Protein AF-Q1R2S1-F1 (afdb_monomer_lite)

pLDDT: mean 85.12, std 13.32, ran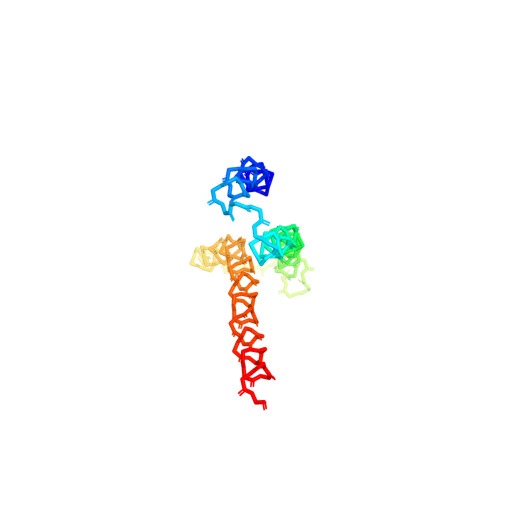ge [47.31, 96.19]

Secondary structure (DSSP, 8-state):
--HHHHHHHHHHHHHHHHHHTTT-HHHHHHHHHHHHHHHTHHHHHHHHHHHHHHHHHHHHSSTT--S--TT-S--HHHHHHHHHHHHHHHHHHHHHHHHHHHHHHHHHHHHHHHHHH-

Radius of gyration: 21.97 Å; chains: 1; bounding box: 51×34×59 Å

Sequence (118 aa):
MVQAQLQIALVICIPLITLCSAWDVKVVMTLTFVQFALFFLTFWWELARWLDSWLLDVLYNSDTHSSWNLAGIQNTQDDVIINLVMRLMFLVLPTFWLGAMTWAGVRVGVALNGALAG

InterPro domains:
  IPR012931 TraG, N-terminal, Proteobacteria [PF07916] (1-118)

Organism: Escherichia coli (strain UTI89 / UPEC) (NCBI:txid364106)

Structure (mmCIF, N/CA/C/O backbone):
data_AF-Q1R2S1-F1
#
_entry.id   AF-Q1R2S1-F1
#
loop_
_atom_site.group_PDB
_atom_site.id
_atom_site.type_symbol
_atom_site.label_atom_id
_atom_site.label_alt_id
_atom_site.label_comp_id
_atom_site.label_asym_id
_atom_site.label_entity_id
_atom_site.label_seq_id
_atom_site.pdbx_PDB_ins_code
_atom_site.Cartn_x
_atom_site.Cartn_y
_atom_site.Cartn_z
_atom_site.occupancy
_atom_site.B_iso_or_equiv
_atom_site.auth_seq_id
_atom_site.auth_comp_id
_atom_site.auth_asym_id
_atom_site.auth_atom_id
_atom_site.pdbx_PDB_model_num
ATOM 1 N N . MET A 1 1 ? 4.979 10.705 -6.058 1.00 79.81 1 MET A N 1
ATOM 2 C CA . MET A 1 1 ? 3.832 11.441 -6.637 1.00 79.81 1 MET A CA 1
ATOM 3 C C . MET A 1 1 ? 2.537 10.632 -6.710 1.00 79.81 1 MET A C 1
ATOM 5 O O . MET A 1 1 ? 1.577 11.166 -7.224 1.00 79.81 1 MET A O 1
ATOM 9 N N . VAL A 1 2 ? 2.473 9.376 -6.258 1.00 87.31 2 VAL A N 1
ATOM 10 C CA . VAL A 1 2 ? 1.187 8.675 -6.039 1.00 87.31 2 VAL A CA 1
ATOM 11 C C . VAL A 1 2 ? 0.992 8.414 -4.546 1.00 87.31 2 VAL A C 1
ATOM 13 O O . VAL A 1 2 ? -0.108 8.566 -4.030 1.00 87.31 2 VAL A O 1
ATOM 16 N N . GLN A 1 3 ? 2.089 8.151 -3.825 1.00 91.81 3 GLN A N 1
ATOM 17 C CA . GLN A 1 3 ? 2.070 7.992 -2.372 1.00 91.81 3 GLN A CA 1
ATOM 18 C C . GLN A 1 3 ? 1.416 9.155 -1.627 1.00 91.81 3 GLN A C 1
ATOM 20 O O . GLN A 1 3 ? 0.536 8.950 -0.801 1.00 91.81 3 GLN A O 1
ATOM 25 N N . ALA A 1 4 ? 1.871 10.378 -1.904 1.00 91.94 4 ALA A N 1
ATOM 26 C CA . ALA A 1 4 ? 1.403 11.557 -1.189 1.00 91.94 4 ALA A CA 1
ATOM 27 C C . ALA A 1 4 ? -0.102 11.763 -1.410 1.00 91.94 4 ALA A C 1
ATOM 29 O O . ALA A 1 4 ? -0.817 12.110 -0.483 1.00 91.94 4 ALA A O 1
ATOM 30 N N . GLN A 1 5 ? -0.599 11.469 -2.611 1.00 92.75 5 GLN A N 1
ATOM 31 C CA . GLN A 1 5 ? -2.008 11.548 -2.970 1.00 92.75 5 GLN A CA 1
ATOM 32 C C . GLN A 1 5 ? -2.831 10.508 -2.211 1.00 92.75 5 GLN A C 1
ATOM 34 O O . GLN A 1 5 ? -3.879 10.856 -1.677 1.00 92.75 5 GLN A O 1
ATOM 39 N N . LEU A 1 6 ? -2.342 9.268 -2.098 1.00 93.25 6 LEU A N 1
ATOM 40 C CA . LEU A 1 6 ? -2.989 8.234 -1.282 1.00 93.25 6 LEU A CA 1
ATOM 41 C C . LEU A 1 6 ? -3.029 8.623 0.202 1.00 93.25 6 LEU A C 1
ATOM 43 O O . LEU A 1 6 ? -4.054 8.453 0.856 1.00 93.25 6 LEU A O 1
ATOM 47 N N . GLN A 1 7 ? -1.940 9.186 0.728 1.00 94.31 7 GLN A N 1
ATOM 48 C CA . GLN A 1 7 ? -1.867 9.622 2.123 1.00 94.31 7 GLN A CA 1
ATOM 49 C C . GLN A 1 7 ? -2.769 10.824 2.401 1.00 94.31 7 GLN A C 1
ATOM 51 O O . GLN A 1 7 ? -3.481 10.821 3.397 1.00 94.31 7 GLN A O 1
ATOM 56 N N . ILE A 1 8 ? -2.791 11.824 1.518 1.00 96.19 8 ILE A N 1
ATOM 57 C CA . ILE A 1 8 ? -3.678 12.986 1.647 1.00 96.19 8 ILE A CA 1
ATOM 58 C C . ILE A 1 8 ? -5.143 12.545 1.566 1.00 96.19 8 ILE A C 1
ATOM 60 O O . ILE A 1 8 ? -5.945 12.972 2.394 1.00 96.19 8 ILE A O 1
ATOM 64 N N . ALA A 1 9 ? -5.489 11.659 0.627 1.00 94.94 9 ALA A N 1
ATOM 65 C CA . ALA A 1 9 ? -6.838 11.107 0.527 1.00 94.94 9 ALA A CA 1
ATOM 66 C C . ALA A 1 9 ? -7.252 10.404 1.828 1.00 94.94 9 ALA A C 1
ATOM 68 O O . ALA A 1 9 ? -8.321 10.690 2.362 1.00 94.94 9 ALA A O 1
ATOM 69 N N . LEU A 1 10 ? -6.382 9.554 2.388 1.00 94.88 10 LEU A N 1
ATOM 70 C CA . LEU A 1 10 ? -6.663 8.878 3.653 1.00 94.88 10 LEU A CA 1
ATOM 71 C C . LEU A 1 10 ? -6.820 9.875 4.807 1.00 94.88 10 LEU A C 1
ATOM 73 O O . LEU A 1 10 ? -7.799 9.792 5.540 1.00 94.88 10 LEU A O 1
ATOM 77 N N . VAL A 1 11 ? -5.912 10.846 4.939 1.00 95.31 11 VAL A N 1
ATOM 78 C CA . VAL A 1 11 ? -5.951 11.855 6.011 1.00 95.31 11 VAL A CA 1
ATOM 79 C C . VAL A 1 11 ? -7.243 12.674 5.976 1.00 95.31 11 VAL A C 1
ATOM 81 O O . VAL A 1 11 ? -7.815 12.943 7.030 1.00 95.31 11 VAL A O 1
ATOM 84 N N . ILE A 1 12 ? -7.746 13.018 4.786 1.00 95.69 12 ILE A N 1
ATOM 85 C CA . ILE A 1 12 ? -9.038 13.705 4.627 1.00 95.69 12 ILE A CA 1
ATOM 86 C C . ILE A 1 12 ? -10.209 12.781 5.005 1.00 95.69 12 ILE A C 1
ATOM 88 O O . ILE A 1 12 ? -11.189 13.236 5.595 1.00 95.69 12 ILE A O 1
ATOM 92 N N . CYS A 1 13 ? -10.117 11.483 4.709 1.00 94.56 13 CYS A N 1
ATOM 93 C CA . CYS A 1 13 ? -11.154 10.509 5.049 1.00 94.56 13 CYS A CA 1
ATOM 94 C C . CYS A 1 13 ? -11.209 10.154 6.543 1.00 94.56 13 CYS A C 1
ATOM 96 O O . CYS A 1 13 ? -12.292 9.826 7.021 1.00 94.56 13 CYS A O 1
ATOM 98 N N . ILE A 1 14 ? -10.100 10.233 7.290 1.00 94.88 14 ILE A N 1
ATOM 99 C CA . ILE A 1 14 ? -10.057 9.891 8.726 1.00 94.88 14 ILE A CA 1
ATOM 100 C C . ILE A 1 14 ? -11.181 10.575 9.526 1.00 94.88 14 ILE A C 1
ATOM 102 O O . ILE A 1 14 ? -11.979 9.845 10.113 1.00 94.88 14 ILE A O 1
ATOM 106 N N . PRO A 1 15 ? -11.314 11.920 9.548 1.00 93.62 15 PRO A N 1
ATOM 107 C CA . PRO A 1 15 ? -12.356 12.574 10.339 1.00 93.62 15 PRO A CA 1
ATOM 108 C C . PRO A 1 15 ? -13.772 12.213 9.875 1.00 93.62 15 PRO A C 1
ATOM 110 O O . PRO A 1 15 ? -14.673 12.092 10.698 1.00 93.62 15 PRO A O 1
ATOM 113 N N . LEU A 1 16 ? -13.988 12.005 8.572 1.00 94.50 16 LEU A N 1
ATOM 114 C CA . LEU A 1 16 ? -15.295 11.598 8.047 1.00 94.50 16 LEU A CA 1
ATOM 115 C C . LEU A 1 16 ? -15.680 10.203 8.553 1.00 94.50 16 LEU A C 1
ATOM 117 O O . LEU A 1 16 ? -16.797 9.996 9.022 1.00 94.50 16 LEU A O 1
ATOM 121 N N . ILE A 1 17 ? -14.740 9.259 8.509 1.00 94.50 17 ILE A N 1
ATOM 122 C CA . ILE A 1 17 ? -14.966 7.877 8.937 1.00 94.50 17 ILE A CA 1
ATOM 123 C C . ILE A 1 17 ? -15.154 7.807 10.456 1.00 94.50 17 ILE A C 1
ATOM 125 O O . ILE A 1 17 ? -16.064 7.120 10.920 1.00 94.50 17 ILE A O 1
ATOM 129 N N . THR A 1 18 ? -14.353 8.531 11.244 1.00 93.81 18 THR A N 1
ATOM 130 C CA . THR A 1 18 ? -14.496 8.520 12.709 1.00 93.81 18 THR A CA 1
ATOM 131 C C . THR A 1 18 ? -15.808 9.152 13.173 1.00 93.81 18 THR A C 1
ATOM 133 O O . THR A 1 18 ? -16.432 8.622 14.095 1.00 93.81 18 THR A O 1
ATOM 136 N N . LEU A 1 19 ? -16.271 10.220 12.509 1.00 95.12 19 LEU A N 1
ATOM 137 C CA . LEU A 1 19 ? -17.574 10.836 12.780 1.00 95.12 19 LEU A CA 1
ATOM 138 C C . LEU A 1 19 ? -18.735 9.903 12.412 1.00 95.12 19 LEU A C 1
ATOM 140 O O . LEU A 1 19 ? -19.617 9.678 13.240 1.00 95.12 19 LEU A O 1
ATOM 144 N N . CYS A 1 20 ? -18.723 9.313 11.211 1.00 93.69 20 CYS A N 1
ATOM 145 C CA . CYS A 1 20 ? -19.757 8.362 10.784 1.00 93.69 2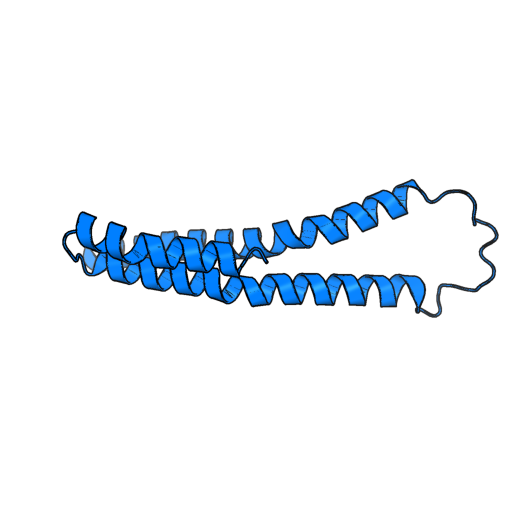0 CYS A CA 1
ATOM 146 C C . CYS A 1 20 ? -19.790 7.090 11.646 1.00 93.69 20 CYS A C 1
ATOM 148 O O . CYS A 1 20 ? -20.841 6.472 11.786 1.00 93.69 20 CYS A O 1
ATOM 150 N N . SER A 1 21 ? -18.658 6.714 12.242 1.00 92.38 21 SER A N 1
ATOM 151 C CA . SER A 1 21 ? -18.529 5.557 13.128 1.00 92.38 21 SER A CA 1
ATOM 152 C C . SER A 1 21 ? -18.868 5.847 14.599 1.00 92.38 21 SER A C 1
ATOM 154 O O . SER A 1 21 ? -18.681 4.965 15.437 1.00 92.38 21 SER A O 1
ATOM 156 N N . ALA A 1 22 ? -19.307 7.064 14.944 1.00 94.19 22 ALA A N 1
ATOM 157 C CA . ALA A 1 22 ? -19.565 7.482 16.327 1.00 94.19 22 ALA A CA 1
ATOM 158 C C . ALA A 1 22 ? -18.391 7.197 17.292 1.00 94.19 22 ALA A C 1
ATOM 160 O O . ALA A 1 22 ? -18.606 6.844 18.449 1.00 94.19 22 ALA A O 1
ATOM 161 N N . TRP A 1 23 ? -17.148 7.363 16.816 1.00 90.62 23 TRP A N 1
ATOM 162 C CA . TRP A 1 23 ? -15.918 7.130 17.590 1.00 90.62 23 TRP A CA 1
ATOM 163 C C . TRP A 1 23 ? -15.701 5.687 18.084 1.00 90.62 23 TRP A C 1
ATOM 165 O O . TRP A 1 23 ? -15.032 5.479 19.097 1.00 90.62 23 TRP A O 1
ATOM 175 N N . ASP A 1 24 ? -16.204 4.677 17.364 1.00 93.56 24 ASP A N 1
ATOM 176 C CA . ASP A 1 24 ? -15.892 3.275 17.676 1.00 93.56 24 ASP A CA 1
ATOM 177 C C . ASP A 1 24 ? -14.374 3.008 17.607 1.00 93.56 24 ASP A C 1
ATOM 179 O O . ASP A 1 24 ? -13.714 3.196 16.577 1.00 93.56 24 ASP A O 1
ATOM 183 N N . VAL A 1 25 ? -13.824 2.513 18.718 1.00 90.56 25 VAL A N 1
ATOM 184 C CA . VAL A 1 25 ? -12.411 2.144 18.871 1.00 90.56 25 VAL A CA 1
ATOM 185 C C . VAL A 1 25 ? -11.998 1.100 17.836 1.00 90.56 25 VAL A C 1
ATOM 187 O O . VAL A 1 25 ? -10.876 1.157 17.332 1.00 90.56 25 VAL A O 1
ATOM 190 N N . LYS A 1 26 ? -12.894 0.175 17.462 1.00 89.75 26 LYS A N 1
ATOM 191 C CA . LYS A 1 26 ? -12.599 -0.830 16.430 1.00 89.75 26 LYS A CA 1
ATOM 192 C C . LYS A 1 26 ? -12.258 -0.161 15.104 1.00 89.75 26 LYS A C 1
ATOM 194 O O . LYS A 1 26 ? -11.258 -0.513 14.483 1.00 89.75 26 LYS A O 1
ATOM 199 N N . VAL A 1 27 ? -13.038 0.838 14.700 1.00 92.38 27 VAL A N 1
ATOM 200 C CA . VAL A 1 27 ? -12.825 1.555 13.439 1.00 92.38 27 VAL A CA 1
ATOM 201 C C . VAL A 1 27 ? -11.551 2.390 13.494 1.00 92.38 27 VAL A C 1
ATOM 203 O O . VAL A 1 27 ? -10.746 2.327 12.564 1.00 92.38 27 VAL A O 1
ATOM 206 N N . VAL A 1 28 ? -11.289 3.081 14.605 1.00 93.31 28 VAL A N 1
ATOM 207 C CA . VAL A 1 28 ? -10.031 3.825 14.793 1.00 93.31 28 VAL A CA 1
ATOM 208 C C . VAL A 1 28 ? -8.816 2.898 14.678 1.00 93.31 28 VAL A C 1
ATOM 210 O O . VAL A 1 28 ? -7.860 3.229 13.979 1.00 93.31 28 VAL A O 1
ATOM 213 N N . MET A 1 29 ? -8.870 1.707 15.280 1.00 91.25 29 MET A N 1
ATOM 214 C CA . MET A 1 29 ? -7.804 0.708 15.157 1.00 91.25 29 MET A CA 1
ATOM 215 C C . MET A 1 29 ? -7.649 0.202 13.720 1.00 91.25 29 MET A C 1
ATOM 217 O O . MET A 1 29 ? -6.530 0.059 13.238 1.00 91.25 29 MET A O 1
ATOM 221 N N . THR A 1 30 ? -8.737 -0.032 12.981 1.00 91.06 30 THR A N 1
ATOM 222 C CA . THR A 1 30 ? -8.604 -0.413 11.562 1.00 91.06 30 THR A CA 1
ATOM 223 C C . THR A 1 30 ? -7.944 0.686 10.729 1.00 91.06 30 THR A C 1
ATOM 225 O O . THR A 1 30 ? -7.097 0.387 9.889 1.00 91.06 30 THR A O 1
ATOM 228 N N . LEU A 1 31 ? -8.254 1.960 10.998 1.00 94.12 31 LEU A N 1
ATOM 229 C CA . LEU A 1 31 ? -7.658 3.094 10.293 1.00 94.12 31 LEU A CA 1
ATOM 230 C C . LEU A 1 31 ? -6.152 3.210 10.543 1.00 94.12 31 LEU A C 1
ATOM 232 O O . LEU A 1 31 ? -5.416 3.517 9.607 1.00 94.12 31 LEU A O 1
ATOM 236 N N . THR A 1 32 ? -5.665 2.923 11.755 1.00 92.56 32 THR A N 1
ATOM 237 C CA . THR A 1 32 ? -4.218 2.939 12.031 1.00 92.56 32 THR A CA 1
ATOM 238 C C . THR A 1 32 ? -3.485 1.829 11.279 1.00 92.56 32 THR A C 1
ATOM 240 O O . THR A 1 32 ? -2.415 2.083 10.724 1.00 92.56 32 THR A O 1
ATOM 243 N N . PHE A 1 33 ? -4.075 0.634 11.162 1.00 92.44 33 PHE A N 1
ATOM 244 C CA . PHE A 1 33 ? -3.517 -0.442 10.335 1.00 92.44 33 PHE A CA 1
ATOM 245 C C . PHE A 1 33 ? -3.517 -0.100 8.842 1.00 92.44 33 PHE A C 1
ATOM 247 O O . PHE A 1 33 ? -2.524 -0.353 8.159 1.00 92.44 33 PHE A O 1
ATOM 254 N N . VAL A 1 34 ? -4.586 0.518 8.334 1.00 94.31 34 VAL A N 1
ATOM 255 C CA . VAL A 1 34 ? -4.640 0.999 6.943 1.00 94.31 34 VAL A CA 1
ATOM 256 C C . VAL A 1 34 ? -3.573 2.068 6.703 1.00 94.31 34 VAL A C 1
ATOM 258 O O . VAL A 1 34 ? -2.830 1.991 5.724 1.00 94.31 34 VAL A O 1
ATOM 261 N N . GLN A 1 35 ? -3.436 3.029 7.618 1.00 94.12 35 GLN A N 1
ATOM 262 C CA . GLN A 1 35 ? -2.418 4.073 7.547 1.00 94.12 35 GLN A CA 1
ATOM 263 C C . GLN A 1 35 ? -1.005 3.476 7.536 1.00 94.12 35 GLN A C 1
ATOM 265 O O . GLN A 1 35 ? -0.178 3.874 6.715 1.00 94.12 35 GLN A O 1
ATOM 270 N N . PHE A 1 36 ? -0.733 2.493 8.397 1.00 93.69 36 PHE A N 1
ATOM 271 C CA . PHE A 1 36 ? 0.533 1.761 8.419 1.00 93.69 36 PHE A CA 1
ATOM 272 C C . PHE A 1 36 ? 0.808 1.043 7.090 1.00 93.69 36 PHE A C 1
ATOM 274 O O . PHE A 1 36 ? 1.890 1.195 6.519 1.00 93.69 36 PHE A O 1
ATOM 281 N N . ALA A 1 37 ? -0.180 0.318 6.559 1.00 94.62 37 ALA A N 1
ATOM 282 C CA . ALA A 1 37 ? -0.049 -0.389 5.290 1.00 94.62 37 ALA A CA 1
ATOM 283 C C . ALA A 1 37 ? 0.268 0.568 4.130 1.00 94.62 37 ALA A C 1
ATOM 285 O O . ALA A 1 37 ? 1.146 0.263 3.320 1.00 94.62 37 ALA A O 1
ATOM 286 N N . LEU A 1 38 ? -0.390 1.733 4.078 1.00 94.56 38 LEU A N 1
ATOM 287 C CA . LEU A 1 38 ? -0.105 2.753 3.070 1.00 94.56 38 LEU A CA 1
ATOM 288 C C . LEU A 1 38 ? 1.262 3.401 3.273 1.00 94.56 38 LEU A C 1
ATOM 290 O O . LEU A 1 38 ? 1.967 3.599 2.292 1.00 94.56 38 LEU A O 1
ATOM 294 N N . PHE A 1 39 ? 1.687 3.711 4.501 1.00 94.00 39 PHE A N 1
ATOM 295 C CA . PHE A 1 39 ? 3.029 4.260 4.739 1.00 94.00 39 PHE A CA 1
ATOM 296 C C . PHE A 1 39 ? 4.126 3.343 4.205 1.00 94.00 39 PHE A C 1
ATOM 298 O O . PHE A 1 39 ? 5.055 3.827 3.567 1.00 94.00 39 PHE A O 1
ATOM 305 N N . PHE A 1 40 ? 3.982 2.033 4.399 1.00 94.38 40 PHE A N 1
ATOM 306 C CA . PHE A 1 40 ? 4.969 1.050 3.962 1.00 94.38 40 PHE A CA 1
ATOM 307 C C . PHE A 1 40 ? 5.023 0.858 2.436 1.00 94.38 40 PHE A C 1
ATOM 309 O O . PHE A 1 40 ? 5.957 0.259 1.911 1.00 94.38 40 PHE A O 1
ATOM 316 N N . LEU A 1 41 ? 4.064 1.407 1.686 1.00 94.69 41 LEU A N 1
ATOM 317 C CA . LEU A 1 41 ? 4.060 1.348 0.224 1.00 94.69 41 LEU A CA 1
ATOM 318 C C . LEU A 1 41 ? 5.269 2.074 -0.400 1.00 94.69 41 LEU A C 1
ATOM 320 O O . LEU A 1 41 ? 5.711 1.702 -1.485 1.00 94.69 41 LEU A O 1
ATOM 324 N N . THR A 1 42 ? 5.850 3.066 0.294 1.00 93.12 42 THR A N 1
ATOM 325 C CA . THR A 1 42 ? 7.098 3.719 -0.145 1.00 93.12 42 THR A CA 1
ATOM 326 C C . THR A 1 42 ? 8.240 2.731 -0.264 1.00 93.12 42 THR A C 1
ATOM 328 O O . THR A 1 42 ? 8.930 2.746 -1.276 1.00 93.12 42 THR A O 1
ATOM 331 N N . PHE A 1 43 ? 8.402 1.845 0.720 1.00 93.62 43 PHE A N 1
ATOM 332 C CA . PHE A 1 43 ? 9.441 0.824 0.703 1.00 93.62 43 PHE A CA 1
ATOM 333 C C . PHE A 1 43 ? 9.332 -0.052 -0.550 1.00 93.62 43 PHE A C 1
ATOM 335 O O . PHE A 1 43 ? 10.322 -0.246 -1.246 1.00 93.62 43 PHE A O 1
ATOM 342 N N . TRP A 1 44 ? 8.126 -0.511 -0.893 1.00 94.31 44 TRP A N 1
ATOM 343 C CA . TRP A 1 44 ? 7.906 -1.350 -2.075 1.00 94.31 44 TRP A CA 1
ATOM 344 C C . TRP A 1 44 ? 8.189 -0.627 -3.390 1.00 94.31 44 TRP A C 1
ATOM 346 O O . TRP A 1 44 ? 8.708 -1.234 -4.325 1.00 94.31 44 TRP A O 1
ATOM 356 N N . TRP A 1 45 ? 7.891 0.669 -3.471 1.00 92.94 45 TRP A N 1
ATOM 357 C CA . TRP A 1 45 ? 8.251 1.464 -4.644 1.00 92.94 45 TRP A CA 1
ATOM 358 C C . TRP A 1 45 ? 9.742 1.779 -4.734 1.00 92.94 45 TRP A C 1
ATOM 360 O O . TRP A 1 45 ? 10.271 1.804 -5.843 1.00 92.94 45 TRP A O 1
ATOM 370 N N . GLU A 1 46 ? 10.429 1.995 -3.610 1.00 94.00 46 GLU A N 1
ATOM 371 C CA . GLU A 1 46 ? 11.891 2.124 -3.620 1.00 94.00 46 GLU A CA 1
ATOM 372 C C . GLU A 1 46 ? 12.564 0.800 -3.981 1.00 94.00 46 GLU A C 1
ATOM 374 O O . GLU A 1 46 ? 13.503 0.792 -4.771 1.00 94.00 46 GLU A O 1
ATOM 379 N N . LEU A 1 47 ? 12.033 -0.327 -3.500 1.00 93.19 47 LEU A N 1
ATOM 380 C CA . LEU A 1 47 ? 12.490 -1.655 -3.898 1.00 93.19 47 LEU A CA 1
ATOM 381 C C . LEU A 1 47 ? 12.309 -1.879 -5.405 1.00 93.19 47 LEU A C 1
ATOM 383 O O . LEU A 1 47 ? 13.218 -2.387 -6.055 1.00 93.19 47 LEU A O 1
ATOM 387 N N . ALA A 1 48 ? 11.167 -1.468 -5.970 1.00 92.75 48 ALA A N 1
ATOM 388 C CA . ALA A 1 48 ? 10.923 -1.545 -7.409 1.00 92.75 48 ALA A CA 1
ATOM 389 C C . ALA A 1 48 ? 11.944 -0.716 -8.207 1.00 92.75 48 ALA A C 1
ATOM 391 O O . ALA A 1 48 ? 12.520 -1.233 -9.157 1.00 92.75 48 ALA A O 1
ATOM 392 N N . ARG A 1 49 ? 12.219 0.535 -7.797 1.00 91.12 49 ARG A N 1
ATOM 393 C CA . ARG A 1 49 ? 13.245 1.386 -8.440 1.00 91.12 49 ARG A CA 1
ATOM 394 C C . ARG A 1 49 ? 14.642 0.804 -8.332 1.00 91.12 49 ARG A C 1
ATOM 396 O O . ARG A 1 49 ? 15.410 0.872 -9.287 1.00 91.12 49 ARG A O 1
ATOM 403 N N . TRP A 1 50 ? 14.977 0.265 -7.165 1.00 93.62 50 TRP A N 1
ATOM 404 C CA . TRP A 1 50 ? 16.276 -0.347 -6.947 1.00 93.62 50 TRP A CA 1
ATOM 405 C C . TRP A 1 50 ? 16.461 -1.566 -7.849 1.00 93.62 50 TRP A C 1
ATOM 407 O O . TRP A 1 50 ? 17.480 -1.670 -8.524 1.00 93.62 50 TRP A O 1
ATOM 417 N N . LEU A 1 51 ? 15.461 -2.448 -7.912 1.00 90.56 51 LEU A N 1
ATOM 418 C CA . LEU A 1 51 ? 15.529 -3.652 -8.732 1.00 90.56 51 LEU A CA 1
ATOM 419 C C . LEU A 1 51 ? 15.553 -3.330 -10.232 1.00 90.56 51 LEU A C 1
ATOM 421 O O . LEU A 1 51 ? 16.276 -3.988 -10.967 1.00 90.56 51 LEU A O 1
ATOM 425 N N . ASP A 1 52 ? 14.825 -2.302 -10.669 1.00 89.19 52 ASP A N 1
ATOM 426 C CA . ASP A 1 52 ? 14.881 -1.762 -12.035 1.00 89.19 52 ASP A CA 1
ATOM 427 C C . ASP A 1 52 ? 16.299 -1.293 -12.407 1.00 89.19 52 ASP A C 1
ATOM 429 O O . ASP A 1 52 ? 16.880 -1.750 -13.390 1.00 89.19 52 ASP A O 1
ATOM 433 N N . SER A 1 53 ? 16.911 -0.461 -11.556 1.00 86.25 53 SER A N 1
ATOM 434 C CA . SER A 1 53 ? 18.279 0.032 -11.779 1.00 86.25 53 SER A CA 1
ATOM 435 C C . SER A 1 53 ? 19.314 -1.097 -11.750 1.00 86.25 53 SER A C 1
ATOM 437 O O . SER A 1 53 ? 20.241 -1.111 -12.556 1.00 86.25 53 SER A O 1
ATOM 439 N N . TRP A 1 54 ? 19.146 -2.059 -10.842 1.00 86.25 54 TRP A N 1
ATOM 440 C CA . TRP A 1 54 ? 20.037 -3.210 -10.722 1.00 86.25 54 TRP A CA 1
ATOM 441 C C . TRP A 1 54 ? 19.916 -4.171 -11.908 1.00 86.25 54 TRP A C 1
ATOM 443 O O . TRP A 1 54 ? 20.923 -4.673 -12.399 1.00 86.25 54 TRP A O 1
ATOM 453 N N . LEU A 1 55 ? 18.698 -4.413 -12.400 1.00 82.44 55 LEU A N 1
ATOM 454 C CA . LEU A 1 55 ? 18.460 -5.282 -13.550 1.00 82.44 55 LEU A CA 1
ATOM 455 C C . LEU A 1 55 ? 19.154 -4.732 -14.796 1.00 82.44 55 LEU A C 1
ATOM 457 O O . LEU A 1 55 ? 19.813 -5.492 -15.502 1.00 82.44 55 LEU A O 1
ATOM 461 N N . LEU A 1 56 ? 19.049 -3.422 -15.038 1.00 76.56 56 LEU A N 1
ATOM 462 C CA . LEU A 1 56 ? 19.743 -2.764 -16.145 1.00 76.56 56 LEU A CA 1
ATOM 463 C C . LEU A 1 56 ? 21.267 -2.848 -16.004 1.00 76.56 56 LEU A C 1
ATOM 465 O O . LEU A 1 56 ? 21.952 -3.096 -16.994 1.00 76.56 56 LEU A O 1
ATOM 469 N N . ASP A 1 57 ? 21.797 -2.692 -14.791 1.00 81.06 57 ASP A N 1
ATOM 470 C CA . ASP A 1 57 ? 23.233 -2.830 -14.536 1.00 81.06 57 ASP A CA 1
ATOM 471 C C . ASP A 1 57 ? 23.723 -4.257 -14.838 1.00 81.06 57 ASP A C 1
ATOM 473 O O . ASP A 1 57 ? 24.670 -4.451 -15.593 1.00 81.06 57 ASP A O 1
ATOM 477 N N . VAL A 1 58 ? 23.017 -5.291 -14.379 1.00 79.19 58 VAL A N 1
ATOM 478 C CA . VAL A 1 58 ? 23.378 -6.686 -14.691 1.00 79.19 58 VAL A CA 1
ATOM 479 C C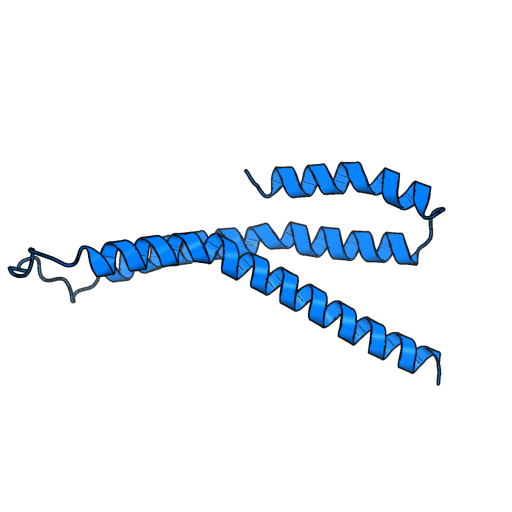 . VAL A 1 58 ? 23.284 -6.991 -16.195 1.00 79.19 58 VAL A C 1
ATOM 481 O O . VAL A 1 58 ? 24.126 -7.717 -16.730 1.00 79.19 58 VAL A O 1
ATOM 484 N N . LEU A 1 59 ? 22.284 -6.439 -16.890 1.00 72.69 59 LEU A N 1
ATOM 485 C CA . LEU A 1 59 ? 22.062 -6.669 -18.324 1.00 72.69 59 LEU A CA 1
ATOM 486 C C . LEU A 1 59 ? 23.025 -5.917 -19.241 1.00 72.69 59 LEU A C 1
ATOM 488 O O 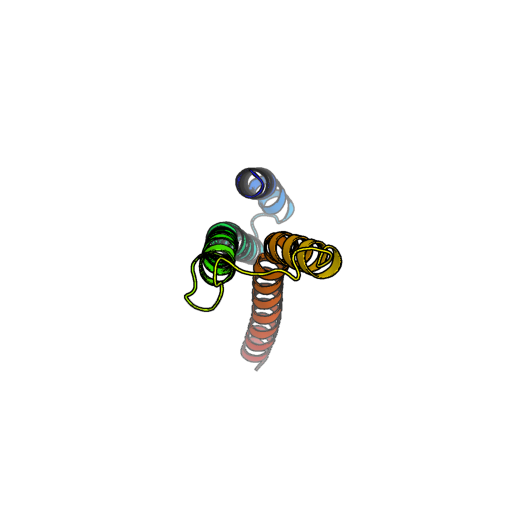. LEU A 1 59 ? 23.260 -6.378 -20.348 1.00 72.69 59 LEU A O 1
ATOM 492 N N . TYR A 1 60 ? 23.560 -4.769 -18.834 1.00 68.25 60 TYR A N 1
ATOM 493 C CA . TYR A 1 60 ? 24.384 -3.946 -19.726 1.00 68.25 60 TYR A CA 1
ATOM 494 C C . TYR A 1 60 ? 25.831 -3.757 -19.249 1.00 68.25 60 TYR A C 1
ATOM 496 O O . TYR A 1 60 ? 26.674 -3.390 -20.063 1.00 68.25 60 TYR A O 1
ATOM 504 N N . ASN A 1 61 ? 26.142 -4.054 -17.982 1.00 66.81 61 ASN A N 1
ATOM 505 C CA . ASN A 1 61 ? 27.481 -3.939 -17.383 1.00 66.81 61 ASN A CA 1
ATOM 506 C C . ASN A 1 61 ? 28.097 -5.292 -16.959 1.00 66.81 61 ASN A C 1
ATOM 508 O O . ASN A 1 61 ? 29.115 -5.302 -16.268 1.00 66.81 61 ASN A O 1
ATOM 512 N N . SER A 1 62 ? 27.530 -6.442 -17.353 1.00 61.44 62 SER A N 1
ATOM 513 C CA . SER A 1 62 ? 28.141 -7.754 -17.072 1.00 61.44 62 SER A CA 1
ATOM 514 C C . SER A 1 62 ? 29.122 -8.205 -18.162 1.00 61.44 62 SER A C 1
ATOM 516 O O . SER A 1 62 ? 28.889 -7.999 -19.354 1.00 61.44 62 SER A O 1
ATOM 518 N N . ASP A 1 63 ? 30.189 -8.911 -17.758 1.00 56.66 63 ASP A N 1
ATOM 519 C CA . ASP A 1 63 ? 31.266 -9.455 -18.615 1.00 56.66 63 ASP A CA 1
ATOM 520 C C . ASP A 1 63 ? 30.787 -10.379 -19.762 1.00 56.66 63 ASP A C 1
ATOM 522 O O . ASP A 1 63 ? 31.576 -10.806 -20.606 1.00 56.66 63 ASP A O 1
ATOM 526 N N . THR A 1 64 ? 29.489 -10.692 -19.820 1.00 53.25 64 THR A N 1
ATOM 527 C CA . THR A 1 64 ? 28.861 -11.517 -20.865 1.00 53.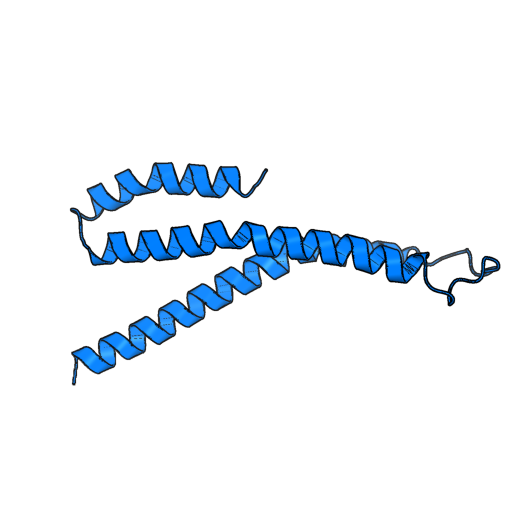25 64 THR A CA 1
ATOM 528 C C . THR A 1 64 ? 28.478 -10.695 -22.108 1.00 53.25 64 THR A C 1
ATOM 530 O O . THR A 1 64 ? 28.201 -11.262 -23.164 1.00 53.25 64 THR A O 1
ATOM 533 N N . HIS A 1 65 ? 28.511 -9.359 -22.030 1.00 52.81 65 HIS A N 1
ATOM 534 C CA . HIS A 1 65 ? 28.250 -8.458 -23.156 1.00 52.81 65 HIS A CA 1
ATOM 535 C C . HIS A 1 65 ? 29.559 -8.024 -23.828 1.00 52.81 65 HIS A C 1
ATOM 537 O O . HIS A 1 65 ? 30.039 -6.905 -23.660 1.00 52.81 65 HIS A O 1
ATOM 543 N N . SER A 1 66 ? 30.152 -8.912 -24.634 1.00 51.19 66 SER A N 1
ATOM 544 C CA . SER A 1 66 ? 31.241 -8.517 -25.530 1.00 51.19 66 SER A CA 1
ATOM 545 C C . SER A 1 66 ? 30.718 -7.502 -26.550 1.00 51.19 66 SER A C 1
ATOM 547 O O . SER A 1 66 ? 29.736 -7.770 -27.243 1.00 51.19 66 SER A O 1
ATOM 549 N N . SER A 1 67 ? 31.412 -6.374 -26.694 1.00 55.38 67 SER A N 1
ATOM 550 C CA . SER A 1 67 ? 31.149 -5.277 -27.643 1.00 55.38 67 SER A CA 1
ATOM 551 C C . SER A 1 67 ? 31.020 -5.692 -29.120 1.00 55.38 67 SER A C 1
ATOM 553 O O . SER A 1 67 ? 30.645 -4.877 -29.962 1.00 55.38 67 SER A O 1
ATOM 555 N N . TRP A 1 68 ? 31.285 -6.959 -29.444 1.00 47.31 68 TRP A N 1
ATOM 556 C CA . TRP A 1 68 ? 31.034 -7.578 -30.737 1.00 47.31 68 TRP A CA 1
ATOM 557 C C . TRP A 1 68 ? 29.799 -8.484 -30.672 1.00 47.31 68 TRP A C 1
ATOM 559 O O . TRP A 1 68 ? 29.902 -9.709 -30.669 1.00 47.31 68 TRP A O 1
ATOM 569 N N . ASN A 1 69 ? 28.607 -7.890 -30.669 1.00 53.62 69 ASN A N 1
ATOM 570 C CA . ASN A 1 69 ? 27.381 -8.621 -30.971 1.00 53.62 69 ASN A CA 1
ATOM 571 C C . ASN A 1 69 ? 26.908 -8.262 -32.388 1.00 53.62 69 ASN A C 1
ATOM 573 O O . ASN A 1 69 ? 26.150 -7.318 -32.594 1.00 53.62 69 ASN A O 1
ATOM 577 N N . LEU A 1 70 ? 27.376 -9.026 -33.381 1.00 51.53 70 LEU A N 1
ATOM 578 C CA . LEU A 1 70 ? 26.935 -8.915 -34.779 1.00 51.53 70 LEU A CA 1
ATOM 579 C C . LEU A 1 70 ? 25.495 -9.449 -34.982 1.00 51.53 70 LEU A C 1
ATOM 581 O O . LEU A 1 70 ? 24.955 -9.335 -36.077 1.00 51.53 70 LEU A O 1
ATOM 585 N N . ALA A 1 71 ? 24.833 -9.950 -33.928 1.00 56.81 71 ALA A N 1
ATOM 586 C CA . ALA A 1 71 ? 23.389 -10.205 -33.891 1.00 56.81 71 ALA A CA 1
ATOM 587 C C . ALA A 1 71 ? 22.571 -8.949 -33.508 1.00 56.81 71 ALA A C 1
ATOM 589 O O . ALA A 1 71 ? 21.436 -9.049 -33.051 1.00 56.81 71 ALA A O 1
ATOM 590 N N . GLY A 1 72 ? 23.133 -7.751 -33.716 1.00 52.66 72 GLY A N 1
ATOM 591 C CA . GLY A 1 72 ? 22.501 -6.436 -33.533 1.00 52.66 72 GLY A CA 1
ATOM 592 C C . GLY A 1 72 ? 21.332 -6.117 -34.480 1.00 52.66 72 GLY A C 1
ATOM 593 O O . GLY A 1 72 ? 21.036 -4.948 -34.715 1.00 52.66 72 GLY A O 1
ATOM 594 N N . ILE A 1 73 ? 20.654 -7.131 -35.020 1.00 56.69 73 ILE A N 1
ATOM 595 C CA . ILE A 1 73 ? 19.369 -6.996 -35.702 1.00 56.69 73 ILE A CA 1
ATOM 596 C C . ILE A 1 73 ? 18.402 -7.961 -35.015 1.00 56.69 73 ILE A C 1
ATOM 598 O O . ILE A 1 73 ? 18.534 -9.171 -35.129 1.00 56.69 73 ILE A O 1
ATOM 602 N N . GLN A 1 74 ? 17.418 -7.372 -34.336 1.00 59.62 74 GLN A N 1
ATOM 603 C CA . GLN A 1 74 ? 16.264 -7.997 -33.685 1.00 59.62 74 GLN A CA 1
ATOM 604 C C . GLN A 1 74 ? 16.510 -8.670 -32.335 1.00 59.62 74 GLN A C 1
ATOM 606 O O . GLN A 1 74 ? 16.603 -9.886 -32.215 1.00 59.62 74 GLN A O 1
ATOM 611 N N . ASN A 1 75 ? 16.364 -7.854 -31.290 1.00 61.38 75 ASN A N 1
ATOM 612 C CA . ASN A 1 75 ? 15.619 -8.305 -30.121 1.00 61.38 75 ASN A CA 1
ATOM 613 C C . ASN A 1 75 ? 14.605 -7.255 -29.629 1.00 61.38 75 ASN A C 1
ATOM 615 O O . ASN A 1 75 ? 14.514 -6.925 -28.452 1.00 61.38 75 ASN A O 1
ATOM 619 N N . THR A 1 76 ? 13.833 -6.690 -30.565 1.00 61.41 76 THR A N 1
ATOM 620 C CA . THR A 1 76 ? 12.721 -5.772 -30.256 1.00 61.41 76 THR A CA 1
ATOM 621 C C . THR A 1 76 ? 11.639 -6.430 -29.401 1.00 61.41 76 THR A C 1
ATOM 623 O O . THR A 1 76 ? 10.918 -5.727 -28.702 1.00 61.41 76 THR A O 1
ATOM 626 N N . GLN A 1 77 ? 11.501 -7.759 -29.447 1.00 65.25 77 GLN A N 1
ATOM 627 C CA . GLN A 1 77 ? 10.554 -8.478 -28.595 1.00 65.25 77 GLN A CA 1
ATOM 628 C C . GLN A 1 77 ? 11.027 -8.518 -27.139 1.00 65.25 77 GLN A C 1
ATOM 630 O O . GLN A 1 77 ? 10.242 -8.158 -26.262 1.00 65.25 77 GLN A O 1
ATOM 635 N N . ASP A 1 78 ? 12.293 -8.856 -26.873 1.00 72.50 78 ASP A N 1
ATOM 636 C CA . ASP A 1 78 ? 12.797 -8.890 -25.495 1.00 72.50 78 ASP A CA 1
ATOM 637 C C . ASP A 1 78 ? 12.890 -7.489 -24.878 1.00 72.50 78 ASP A C 1
ATOM 639 O O . ASP A 1 78 ? 12.551 -7.322 -23.707 1.00 72.50 78 ASP A O 1
ATOM 643 N N . ASP A 1 79 ? 13.233 -6.457 -25.657 1.00 74.44 79 ASP A N 1
ATOM 644 C CA . ASP A 1 79 ? 13.225 -5.070 -25.169 1.00 74.44 79 ASP A CA 1
ATOM 645 C C . ASP A 1 79 ? 11.814 -4.618 -24.747 1.00 74.44 79 ASP A C 1
ATOM 647 O O . ASP A 1 79 ? 11.620 -4.004 -23.694 1.00 74.44 79 ASP A O 1
ATOM 651 N N . VAL A 1 80 ? 10.782 -4.993 -25.512 1.00 80.06 80 VAL A N 1
ATOM 652 C CA . VAL A 1 80 ? 9.385 -4.716 -25.141 1.00 80.06 80 VAL A CA 1
ATOM 653 C C . VAL A 1 80 ? 8.980 -5.481 -23.876 1.00 80.06 80 VAL A C 1
ATOM 655 O O . VAL A 1 80 ? 8.294 -4.916 -23.020 1.00 80.06 80 VAL A O 1
ATOM 658 N N . ILE A 1 81 ? 9.412 -6.736 -23.721 1.00 83.06 81 ILE A N 1
ATOM 659 C CA . ILE A 1 81 ? 9.100 -7.556 -22.541 1.00 83.06 81 ILE A CA 1
ATOM 660 C C . ILE A 1 81 ? 9.773 -6.989 -21.287 1.00 83.06 81 ILE A C 1
ATOM 662 O O . ILE A 1 81 ? 9.106 -6.834 -20.265 1.00 83.06 81 ILE A O 1
ATOM 666 N N . ILE A 1 82 ? 11.056 -6.628 -21.345 1.00 81.94 82 ILE A N 1
ATOM 667 C CA . ILE A 1 82 ? 11.780 -6.084 -20.186 1.00 81.94 82 ILE A CA 1
ATOM 668 C C . ILE A 1 82 ? 11.181 -4.734 -19.775 1.00 81.94 82 ILE A C 1
ATOM 670 O O . ILE A 1 82 ? 10.877 -4.531 -18.600 1.00 81.94 82 ILE A O 1
ATOM 674 N N . ASN A 1 83 ? 10.878 -3.851 -20.732 1.00 82.38 83 ASN A N 1
ATOM 675 C CA . ASN A 1 83 ? 10.187 -2.588 -20.455 1.00 82.38 83 ASN A CA 1
ATOM 676 C C . ASN A 1 83 ? 8.789 -2.782 -19.845 1.00 82.38 83 ASN A C 1
ATOM 678 O O . ASN A 1 83 ? 8.367 -1.983 -19.003 1.00 82.38 83 ASN A O 1
ATOM 682 N N . LEU A 1 84 ? 8.064 -3.833 -20.240 1.00 87.44 84 LEU A N 1
ATOM 683 C CA . LEU A 1 84 ? 6.793 -4.198 -19.617 1.00 87.44 84 LEU A CA 1
ATOM 684 C C . LEU A 1 84 ? 7.007 -4.654 -18.168 1.00 87.44 84 LEU A C 1
ATOM 686 O O . LEU A 1 84 ? 6.336 -4.146 -17.272 1.00 87.44 84 LEU A O 1
ATOM 690 N N . VAL A 1 85 ? 7.936 -5.582 -17.928 1.00 87.19 85 VAL A N 1
ATOM 691 C CA . VAL A 1 85 ? 8.215 -6.138 -16.593 1.00 87.19 85 VAL A CA 1
ATOM 692 C C . VAL A 1 85 ? 8.653 -5.037 -15.629 1.00 87.19 85 VAL A C 1
ATOM 694 O O . VAL A 1 85 ? 8.050 -4.898 -14.564 1.00 87.19 85 VAL A O 1
ATOM 697 N N . MET A 1 86 ? 9.603 -4.193 -16.037 1.00 85.81 86 MET A N 1
ATOM 698 C CA . MET A 1 86 ? 10.100 -3.058 -15.251 1.00 85.81 86 MET A CA 1
ATOM 699 C C . MET A 1 86 ? 8.963 -2.123 -14.811 1.00 85.81 86 MET A C 1
ATOM 701 O O . MET A 1 86 ? 8.874 -1.725 -13.650 1.00 85.81 86 MET A O 1
ATOM 705 N N . ARG A 1 87 ? 8.001 -1.843 -15.700 1.00 85.50 87 ARG A N 1
ATOM 706 C CA . ARG A 1 87 ? 6.818 -1.028 -15.369 1.00 85.50 87 ARG A CA 1
ATOM 707 C C . ARG A 1 87 ? 5.808 -1.770 -14.496 1.00 85.50 87 ARG A C 1
ATOM 709 O O . ARG A 1 87 ? 5.233 -1.169 -13.589 1.00 85.50 87 ARG A O 1
ATOM 716 N N . LEU A 1 88 ? 5.581 -3.061 -14.742 1.00 91.69 88 LEU A N 1
ATOM 717 C CA . LEU A 1 88 ? 4.638 -3.878 -13.972 1.00 91.69 88 LEU A CA 1
ATOM 718 C C . LEU A 1 88 ? 5.077 -4.061 -12.520 1.00 91.69 88 LEU A C 1
ATOM 720 O O . LEU A 1 88 ? 4.224 -4.150 -11.639 1.00 91.69 88 LEU A O 1
ATOM 724 N N . MET A 1 89 ? 6.376 -4.060 -12.231 1.00 91.00 89 MET A N 1
ATOM 725 C CA . MET A 1 89 ? 6.889 -4.205 -10.866 1.00 91.00 89 MET A CA 1
ATOM 726 C C . MET A 1 89 ? 6.416 -3.093 -9.924 1.00 91.00 89 MET A C 1
ATOM 728 O O . MET A 1 89 ? 6.137 -3.363 -8.755 1.00 91.00 89 MET A O 1
ATOM 732 N N . PHE A 1 90 ? 6.209 -1.875 -10.438 1.00 91.25 90 PHE A N 1
ATOM 733 C CA . PHE A 1 90 ? 5.622 -0.765 -9.677 1.00 91.25 90 PHE A CA 1
ATOM 734 C C . PHE A 1 90 ? 4.154 -0.981 -9.293 1.00 91.25 90 PHE A C 1
ATOM 736 O O . PHE A 1 90 ? 3.648 -0.257 -8.435 1.00 91.25 90 PHE A O 1
ATOM 743 N N . LEU A 1 91 ? 3.473 -1.950 -9.908 1.00 92.75 91 LEU A N 1
ATOM 744 C CA . LEU A 1 91 ? 2.111 -2.357 -9.570 1.00 92.75 91 LEU A CA 1
ATOM 745 C C . LEU A 1 91 ? 2.100 -3.668 -8.774 1.00 92.75 91 LEU A C 1
ATOM 747 O O . LEU A 1 91 ? 1.433 -3.758 -7.745 1.00 92.75 91 LEU A O 1
ATOM 751 N N . VAL A 1 92 ? 2.856 -4.676 -9.214 1.00 94.56 92 VAL A N 1
ATOM 752 C CA . VAL A 1 92 ? 2.869 -6.022 -8.618 1.00 94.56 92 VAL A CA 1
ATOM 753 C C . VAL A 1 92 ? 3.413 -6.006 -7.188 1.00 94.56 92 VAL A C 1
ATOM 755 O O . VAL A 1 92 ? 2.810 -6.607 -6.307 1.00 94.56 92 VAL A O 1
ATOM 758 N N . LEU A 1 93 ? 4.504 -5.285 -6.916 1.00 93.69 93 LEU A N 1
ATOM 759 C CA . LEU A 1 93 ? 5.102 -5.253 -5.575 1.00 93.69 93 LEU A CA 1
ATOM 760 C C . LEU A 1 93 ? 4.189 -4.571 -4.529 1.00 93.69 93 LEU A C 1
ATOM 762 O O . LEU A 1 93 ? 3.928 -5.167 -3.481 1.00 93.69 93 LEU A O 1
ATOM 766 N N . PRO A 1 94 ? 3.611 -3.382 -4.797 1.00 93.38 94 PRO A N 1
ATOM 767 C CA . PRO A 1 94 ? 2.622 -2.785 -3.897 1.00 93.38 94 PRO A CA 1
ATOM 768 C C . PRO A 1 94 ? 1.348 -3.616 -3.733 1.00 93.38 94 PRO A C 1
ATOM 770 O O . PRO A 1 94 ? 0.809 -3.704 -2.631 1.00 93.38 94 PRO A O 1
ATOM 773 N N . THR A 1 95 ? 0.845 -4.229 -4.808 1.00 94.19 95 THR A N 1
ATOM 774 C CA . THR A 1 95 ? -0.372 -5.058 -4.728 1.00 94.19 95 THR A CA 1
ATOM 775 C C . THR A 1 95 ? -0.129 -6.345 -3.952 1.00 94.19 95 THR A C 1
ATOM 777 O O . THR A 1 95 ? -0.988 -6.741 -3.168 1.00 94.19 95 THR A O 1
ATOM 780 N N . PHE A 1 96 ? 1.056 -6.946 -4.082 1.00 95.19 96 PHE A N 1
ATOM 781 C CA . PHE A 1 96 ? 1.487 -8.068 -3.253 1.00 95.19 96 PHE A CA 1
ATOM 782 C C . PHE A 1 96 ? 1.440 -7.712 -1.763 1.00 95.19 96 PHE A C 1
ATOM 784 O O . PHE A 1 96 ? 0.845 -8.443 -0.973 1.00 95.19 96 PHE A O 1
ATOM 791 N N . TRP A 1 97 ? 1.987 -6.556 -1.380 1.00 95.38 97 TRP A N 1
ATOM 792 C CA . TRP A 1 97 ? 1.948 -6.075 0.001 1.00 95.38 97 TRP A CA 1
ATOM 793 C C . TRP A 1 97 ? 0.528 -5.871 0.531 1.00 95.38 97 TRP A C 1
ATOM 795 O O . TRP A 1 97 ? 0.183 -6.367 1.605 1.00 95.38 97 TRP A O 1
ATOM 805 N N . LEU A 1 98 ? -0.315 -5.168 -0.227 1.00 95.19 98 LEU A N 1
ATOM 806 C CA . LEU A 1 98 ? -1.702 -4.915 0.167 1.00 95.19 98 LEU A CA 1
ATOM 807 C C . LEU A 1 98 ? -2.513 -6.216 0.254 1.00 95.19 98 LEU A C 1
ATOM 809 O O . LEU A 1 98 ? -3.324 -6.382 1.168 1.00 95.19 98 LEU A O 1
ATOM 813 N N . GLY A 1 99 ? -2.258 -7.166 -0.649 1.00 95.44 99 GLY A N 1
ATOM 814 C CA . GLY A 1 99 ? -2.839 -8.505 -0.609 1.00 95.44 99 GLY A CA 1
ATOM 815 C C . GLY A 1 99 ? -2.414 -9.278 0.638 1.00 95.44 99 GLY A C 1
ATOM 816 O O . GLY A 1 99 ? -3.268 -9.815 1.346 1.00 95.44 99 GLY A O 1
ATOM 817 N N . ALA A 1 100 ? -1.118 -9.272 0.962 1.00 94.94 100 ALA A N 1
ATOM 818 C CA . ALA A 1 100 ? -0.588 -9.914 2.163 1.00 94.94 100 ALA A CA 1
ATOM 819 C C . ALA A 1 100 ? -1.188 -9.314 3.445 1.00 94.94 100 ALA A C 1
ATOM 821 O O . ALA A 1 100 ? -1.607 -10.058 4.331 1.00 94.94 100 ALA A O 1
ATOM 822 N N . MET A 1 101 ? -1.311 -7.986 3.517 1.00 94.69 101 MET A N 1
ATOM 823 C CA . MET A 1 101 ? -1.935 -7.289 4.646 1.00 94.69 101 MET A CA 1
ATOM 824 C C . MET A 1 101 ? -3.420 -7.614 4.792 1.00 94.69 101 MET A C 1
ATOM 826 O O . MET A 1 101 ? -3.898 -7.851 5.901 1.00 94.69 101 MET A O 1
ATOM 830 N N . THR A 1 102 ? -4.145 -7.689 3.676 1.00 93.00 102 THR A N 1
ATOM 831 C CA . THR A 1 102 ? -5.562 -8.075 3.674 1.00 93.00 102 THR A CA 1
ATOM 832 C C . THR A 1 102 ? -5.728 -9.512 4.167 1.00 93.00 102 THR A C 1
ATOM 834 O O . THR A 1 102 ? -6.556 -9.784 5.035 1.00 93.00 102 THR A O 1
ATOM 837 N N . TRP A 1 103 ? -4.902 -10.435 3.670 1.00 94.69 103 TRP A N 1
ATOM 838 C CA . TRP A 1 103 ? -4.924 -11.833 4.092 1.00 94.69 103 TRP A CA 1
ATOM 839 C C . TRP A 1 103 ? -4.577 -12.000 5.577 1.00 94.69 103 TRP A C 1
ATOM 841 O O . TRP A 1 103 ? -5.299 -12.690 6.301 1.00 94.69 103 TRP A O 1
ATOM 851 N N . ALA A 1 104 ? -3.524 -11.329 6.051 1.00 93.44 104 ALA A N 1
ATOM 852 C CA . ALA A 1 104 ? -3.142 -11.328 7.460 1.00 93.44 104 ALA A CA 1
ATOM 853 C C . ALA A 1 104 ? -4.266 -10.768 8.346 1.00 93.44 104 ALA A C 1
ATOM 855 O O . ALA A 1 104 ? -4.623 -11.389 9.347 1.00 93.44 104 ALA A O 1
ATOM 856 N N . GLY A 1 105 ? -4.888 -9.656 7.941 1.00 89.19 105 GLY A N 1
ATOM 857 C CA . GLY A 1 105 ? -6.018 -9.055 8.651 1.00 89.19 105 GLY A CA 1
ATOM 858 C C . GLY A 1 105 ? -7.207 -10.007 8.799 1.00 89.19 105 GLY A C 1
ATOM 859 O O . GLY A 1 105 ? -7.738 -10.158 9.899 1.00 89.19 105 GLY A O 1
ATOM 860 N N . VAL A 1 106 ? -7.584 -10.718 7.729 1.00 91.44 106 VAL A N 1
ATOM 861 C CA . VAL A 1 106 ? -8.669 -11.718 7.775 1.00 91.44 106 VAL A CA 1
ATOM 862 C C . VAL A 1 106 ? -8.331 -12.856 8.739 1.00 91.44 106 VAL A C 1
ATOM 864 O O . VAL A 1 106 ? -9.169 -13.244 9.553 1.00 91.44 106 VAL A O 1
ATOM 867 N N . ARG A 1 107 ? -7.105 -13.390 8.689 1.00 92.06 107 ARG A N 1
ATOM 868 C CA . ARG A 1 107 ? -6.686 -14.504 9.558 1.00 92.06 107 ARG A CA 1
ATOM 869 C C . ARG A 1 107 ? -6.647 -14.108 11.031 1.00 92.06 107 ARG A C 1
ATOM 871 O O . ARG A 1 107 ? -7.154 -14.857 11.863 1.00 92.06 107 ARG A O 1
ATOM 878 N N . VAL A 1 108 ? -6.103 -12.932 11.340 1.00 89.50 108 VAL A N 1
ATOM 879 C CA . VAL A 1 108 ? -6.082 -12.389 12.705 1.00 89.50 108 VAL A CA 1
ATOM 880 C C . VAL A 1 108 ? -7.506 -12.142 13.2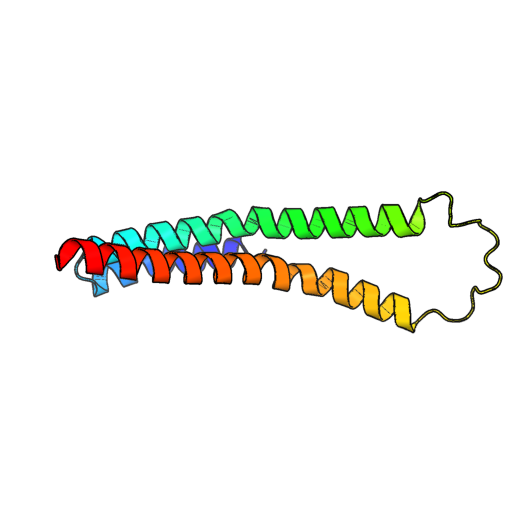06 1.00 89.50 108 VAL A C 1
ATOM 882 O O . VAL A 1 108 ? -7.829 -12.539 14.321 1.00 89.50 108 VAL A O 1
ATOM 885 N N . GLY A 1 109 ? -8.386 -11.575 12.375 1.00 85.81 109 GLY A N 1
ATOM 886 C CA . GLY A 1 109 ? -9.789 -11.354 12.734 1.00 85.81 109 GLY A CA 1
ATOM 887 C C . GLY A 1 109 ? -10.541 -12.648 13.063 1.00 85.81 109 GLY A C 1
ATOM 888 O O . GLY A 1 109 ? -11.249 -12.713 14.067 1.00 85.81 109 GLY A O 1
ATOM 889 N N . VAL A 1 110 ? -10.348 -13.704 12.264 1.00 89.25 110 VAL A N 1
ATOM 890 C CA . VAL A 1 110 ? -10.945 -15.026 12.526 1.00 89.25 110 VAL A CA 1
ATOM 891 C C . VAL A 1 110 ? -10.405 -15.633 13.824 1.00 89.25 110 VAL A C 1
ATOM 893 O O . VAL A 1 110 ? -11.190 -16.127 14.632 1.00 89.25 110 VAL A O 1
ATOM 896 N N . ALA A 1 111 ? -9.090 -15.572 14.051 1.00 89.44 111 ALA A N 1
ATOM 897 C CA . ALA A 1 111 ? -8.470 -16.120 15.256 1.00 89.44 111 ALA A CA 1
ATOM 898 C C . ALA A 1 111 ? -8.946 -15.409 16.535 1.00 89.44 111 ALA A C 1
ATOM 900 O O . ALA A 1 111 ? -9.286 -16.070 17.513 1.00 89.44 111 ALA A O 1
ATOM 901 N N . LEU A 1 112 ? -9.027 -14.074 16.514 1.00 87.69 112 LEU A N 1
ATOM 902 C CA . LEU A 1 112 ? -9.505 -13.281 17.649 1.00 87.69 112 LEU A CA 1
ATOM 903 C C . LEU A 1 112 ? -10.983 -13.544 17.953 1.00 87.69 112 LEU A C 1
ATOM 905 O O . LEU A 1 112 ? -11.337 -13.719 19.114 1.00 87.69 112 LEU A O 1
ATOM 909 N N . ASN A 1 113 ? -11.839 -13.627 16.930 1.00 88.44 113 ASN A N 1
ATOM 910 C CA . ASN A 1 113 ? -13.248 -13.972 17.138 1.00 88.44 113 ASN A CA 1
ATOM 911 C C . ASN A 1 113 ? -13.413 -15.385 17.712 1.00 88.44 113 ASN A C 1
ATOM 913 O O . ASN A 1 113 ? -14.256 -15.586 18.578 1.00 88.44 113 ASN A O 1
ATOM 917 N N . GLY A 1 114 ? -12.599 -16.347 17.267 1.00 87.25 114 GLY A N 1
ATOM 918 C CA . GLY A 1 114 ? -12.590 -17.696 17.834 1.00 87.25 114 GLY A CA 1
ATOM 919 C C . GLY A 1 114 ? -12.154 -17.722 19.302 1.00 87.25 114 GLY A C 1
ATOM 920 O O . GLY A 1 114 ? -12.767 -18.420 20.100 1.00 87.25 114 GLY A O 1
ATOM 921 N N . ALA A 1 115 ? -11.146 -16.926 19.671 1.00 86.75 115 ALA A N 1
ATOM 922 C CA . ALA A 1 115 ? -10.656 -16.827 21.047 1.00 86.75 115 ALA A CA 1
ATOM 923 C C . ALA A 1 115 ? -11.619 -16.095 22.000 1.00 86.75 115 ALA A C 1
ATOM 925 O O . ALA A 1 115 ? -11.589 -16.348 23.195 1.00 86.75 115 ALA A O 1
ATOM 926 N N . LEU A 1 116 ? -12.447 -15.181 21.486 1.00 85.81 116 LEU A N 1
ATOM 927 C CA . LEU A 1 116 ? -13.458 -14.458 22.270 1.00 85.81 116 LEU A CA 1
ATOM 928 C C . LEU A 1 116 ? -14.777 -15.234 22.422 1.00 85.81 116 LEU A C 1
ATOM 930 O O . LEU A 1 116 ? -15.597 -14.869 23.261 1.00 85.81 116 LEU A O 1
ATOM 934 N N . ALA A 1 117 ? -15.011 -16.241 21.576 1.00 80.00 117 ALA A N 1
ATOM 935 C CA . ALA A 1 117 ? -16.227 -17.055 21.578 1.00 80.00 117 ALA A CA 1
ATOM 936 C C . ALA A 1 117 ? -16.095 -18.374 22.365 1.00 80.00 117 ALA A C 1
ATOM 938 O O . ALA A 1 117 ? -17.115 -19.024 22.602 1.00 80.00 117 ALA A O 1
ATOM 939 N N . GLY A 1 118 ? -14.871 -18.778 22.724 1.00 56.91 118 GLY A N 1
ATOM 940 C CA . GLY A 1 118 ? -14.586 -19.892 23.638 1.00 56.91 118 GLY A CA 1
ATOM 941 C C . GLY A 1 118 ? -14.377 -19.407 25.063 1.00 56.91 118 GLY A C 1
ATOM 942 O O . GLY A 1 118 ? -14.732 -20.176 25.981 1.00 56.91 118 GLY A O 1
#

Foldseek 3Di:
DVLVVVLVVLVVCVVVQCVVVVNPPVSVVVSVLVNVLSVCLVVQQVVLVVVLVVVVCCVPVDPVDDPPDPVPPDPPVVVVVSVVVSVCSNVVSSVVSVVVSVVVVVVVVVVVVVVVVD